Protein AF-A0A0D8B792-F1 (afdb_monomer_lite)

Structure (mmCIF, N/CA/C/O backbone):
data_AF-A0A0D8B792-F1
#
_entry.id   AF-A0A0D8B792-F1
#
loop_
_atom_site.group_PDB
_atom_site.id
_atom_site.type_symbol
_atom_site.label_atom_id
_atom_site.label_alt_id
_atom_site.label_comp_id
_atom_site.label_asym_id
_atom_site.label_entity_id
_atom_site.label_seq_id
_atom_site.pdbx_PDB_ins_code
_atom_site.Cartn_x
_atom_site.Cartn_y
_atom_site.Cartn_z
_atom_site.occupancy
_atom_site.B_iso_or_equiv
_atom_site.auth_seq_id
_atom_site.auth_comp_id
_atom_site.auth_asym_id
_atom_site.auth_atom_id
_atom_site.pdbx_PDB_model_num
ATOM 1 N N . MET A 1 1 ? 26.464 -0.854 -9.038 1.00 38.09 1 MET A N 1
ATOM 2 C CA . MET A 1 1 ? 25.909 -1.481 -10.258 1.00 38.09 1 MET A CA 1
ATOM 3 C C . MET A 1 1 ? 25.182 -2.795 -9.994 1.00 38.09 1 MET A C 1
ATOM 5 O O . MET A 1 1 ? 23.975 -2.807 -10.163 1.00 38.09 1 MET A O 1
ATOM 9 N N . LEU A 1 2 ? 25.812 -3.885 -9.523 1.00 29.67 2 LEU A N 1
ATOM 10 C CA . LEU A 1 2 ? 25.047 -5.090 -9.109 1.00 29.67 2 LEU A CA 1
ATOM 11 C C . LEU A 1 2 ? 24.219 -4.879 -7.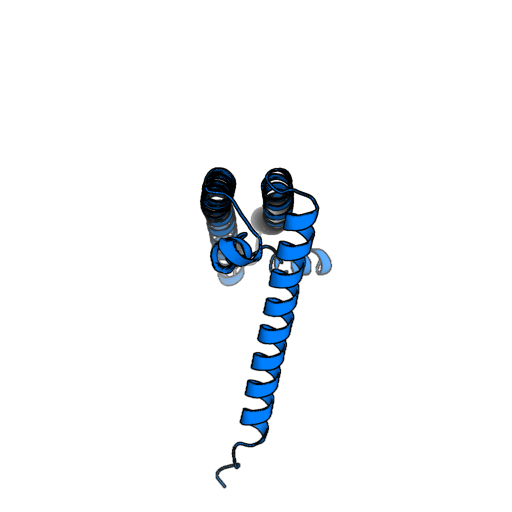822 1.00 29.67 2 LEU A C 1
ATOM 13 O O . LEU A 1 2 ? 23.210 -5.547 -7.616 1.00 29.67 2 LEU A O 1
ATOM 17 N N . SER A 1 3 ? 24.630 -3.935 -6.971 1.00 31.38 3 SER A N 1
ATOM 18 C CA . SER A 1 3 ? 23.899 -3.496 -5.773 1.00 31.38 3 SER A CA 1
ATOM 19 C C . SER A 1 3 ? 22.527 -2.901 -6.097 1.00 31.38 3 SER A C 1
ATOM 21 O O . SER A 1 3 ? 21.556 -3.181 -5.401 1.00 31.38 3 SER A O 1
ATOM 23 N N . ASP A 1 4 ? 22.444 -2.137 -7.185 1.00 38.00 4 ASP A N 1
ATOM 24 C CA . ASP A 1 4 ? 21.266 -1.340 -7.546 1.00 38.00 4 ASP A CA 1
ATOM 25 C C . ASP A 1 4 ? 20.205 -2.229 -8.217 1.00 38.00 4 ASP A C 1
ATOM 27 O O . ASP A 1 4 ? 19.012 -2.123 -7.941 1.00 38.00 4 ASP A O 1
ATOM 31 N N . LEU A 1 5 ? 20.655 -3.239 -8.973 1.00 34.53 5 LEU A N 1
ATOM 32 C CA . LEU A 1 5 ? 19.812 -4.330 -9.475 1.00 34.53 5 LEU A CA 1
ATOM 33 C C . LEU A 1 5 ? 19.223 -5.202 -8.355 1.00 34.53 5 LEU A C 1
ATOM 35 O O . LEU A 1 5 ? 18.128 -5.741 -8.503 1.00 34.53 5 LEU A O 1
ATOM 39 N N . ARG A 1 6 ? 19.917 -5.334 -7.217 1.00 35.19 6 ARG A N 1
ATOM 40 C CA . ARG A 1 6 ? 19.413 -6.088 -6.059 1.00 35.19 6 ARG A CA 1
ATOM 41 C C . ARG A 1 6 ? 18.249 -5.364 -5.376 1.00 35.19 6 ARG A C 1
ATOM 43 O O . ARG A 1 6 ? 17.312 -6.024 -4.936 1.00 35.19 6 ARG A O 1
ATOM 50 N N . ALA A 1 7 ? 18.272 -4.029 -5.353 1.00 41.06 7 ALA A N 1
ATOM 51 C CA . ALA A 1 7 ? 17.151 -3.211 -4.888 1.00 41.06 7 ALA A CA 1
ATOM 52 C C . ALA A 1 7 ? 15.929 -3.325 -5.819 1.00 41.06 7 ALA A C 1
ATOM 54 O O . ALA A 1 7 ? 14.802 -3.392 -5.338 1.00 41.06 7 ALA A O 1
ATOM 55 N N . ALA A 1 8 ? 16.137 -3.469 -7.134 1.00 41.12 8 ALA A N 1
ATOM 56 C CA . ALA A 1 8 ? 15.056 -3.686 -8.105 1.00 41.12 8 ALA A CA 1
ATOM 57 C C . ALA A 1 8 ? 14.306 -5.031 -7.934 1.00 41.12 8 ALA A C 1
ATOM 59 O O . ALA A 1 8 ? 13.215 -5.204 -8.484 1.00 41.12 8 ALA A O 1
ATOM 60 N N . GLY A 1 9 ? 14.878 -5.978 -7.178 1.00 39.78 9 GLY A N 1
ATOM 61 C CA . GLY A 1 9 ? 14.257 -7.255 -6.809 1.00 39.78 9 GLY A CA 1
ATOM 62 C C . GLY A 1 9 ? 13.700 -7.313 -5.382 1.00 39.78 9 GLY A C 1
ATOM 63 O O . GLY A 1 9 ? 13.157 -8.350 -5.002 1.00 39.78 9 GLY A O 1
ATOM 64 N N . ALA A 1 10 ? 13.837 -6.252 -4.580 1.00 51.50 10 ALA A N 1
ATOM 65 C CA . ALA A 1 10 ? 13.305 -6.231 -3.222 1.00 51.50 10 ALA A CA 1
ATOM 66 C C . ALA A 1 10 ? 11.769 -6.203 -3.261 1.00 51.50 10 ALA A C 1
ATOM 68 O O . ALA A 1 10 ? 11.169 -5.381 -3.949 1.00 51.50 10 ALA A O 1
ATOM 69 N N . ALA A 1 11 ? 11.116 -7.116 -2.543 1.00 60.25 11 ALA A N 1
ATOM 70 C CA . ALA A 1 11 ? 9.666 -7.088 -2.409 1.00 60.25 11 ALA A CA 1
ATOM 71 C C . ALA A 1 11 ? 9.258 -5.895 -1.529 1.00 60.25 11 ALA A C 1
ATOM 73 O O . ALA A 1 11 ? 9.789 -5.738 -0.431 1.00 60.25 11 ALA A O 1
ATOM 74 N N . SER A 1 12 ? 8.312 -5.075 -2.004 1.00 63.00 12 SER A N 1
ATOM 75 C CA . SER A 1 12 ? 7.691 -4.018 -1.192 1.00 63.00 12 SER A CA 1
ATOM 76 C C . SER A 1 12 ? 7.171 -4.606 0.116 1.00 63.00 12 SER A C 1
ATOM 78 O O . SER A 1 12 ? 6.481 -5.628 0.085 1.00 63.00 12 SER A O 1
ATOM 80 N N . VAL A 1 13 ? 7.410 -3.927 1.238 1.00 72.88 13 VAL A N 1
ATOM 81 C CA . VAL A 1 13 ? 6.764 -4.300 2.508 1.00 72.88 13 VAL A CA 1
ATOM 82 C C . VAL A 1 13 ? 5.303 -3.842 2.580 1.00 72.88 13 VAL A C 1
ATOM 84 O O . VAL A 1 13 ? 4.571 -4.254 3.479 1.00 72.88 13 VAL A O 1
ATOM 87 N N . ALA A 1 14 ? 4.852 -3.009 1.633 1.00 74.00 14 ALA A N 1
ATOM 88 C CA . ALA A 1 14 ? 3.472 -2.553 1.575 1.00 74.00 14 ALA A CA 1
ATOM 89 C C . ALA A 1 14 ? 2.528 -3.695 1.155 1.00 74.00 14 ALA A C 1
ATOM 91 O O . ALA A 1 14 ? 2.752 -4.318 0.105 1.00 74.00 14 ALA A O 1
ATOM 92 N N . PRO A 1 15 ? 1.435 -3.938 1.905 1.00 79.88 15 PRO A N 1
ATOM 93 C CA . PRO A 1 15 ? 0.489 -4.993 1.579 1.00 79.88 15 PRO A CA 1
ATOM 94 C C . PRO A 1 15 ? -0.160 -4.734 0.215 1.00 79.88 15 PRO A C 1
ATOM 96 O O . PRO A 1 15 ? -0.338 -3.590 -0.206 1.00 79.88 15 PRO A O 1
ATOM 99 N N . ALA A 1 16 ? -0.531 -5.807 -0.483 1.00 76.62 16 ALA A N 1
ATOM 100 C CA . ALA A 1 16 ? -1.173 -5.704 -1.793 1.00 76.62 16 ALA A CA 1
ATOM 101 C C . ALA A 1 16 ? -2.597 -5.122 -1.712 1.00 76.62 16 ALA A C 1
ATOM 103 O O . ALA A 1 16 ? -3.046 -4.460 -2.643 1.00 76.62 16 ALA A O 1
ATOM 104 N N . ALA A 1 17 ? -3.299 -5.367 -0.604 1.00 79.88 17 ALA A N 1
ATOM 105 C CA . ALA A 1 17 ? -4.650 -4.888 -0.343 1.00 79.88 17 ALA A CA 1
ATOM 106 C C . ALA A 1 17 ? -4.949 -4.937 1.161 1.00 79.88 17 ALA A C 1
ATOM 108 O O . ALA A 1 17 ? -4.164 -5.469 1.948 1.00 79.88 17 ALA A O 1
ATOM 109 N N . GLY A 1 18 ? -6.120 -4.428 1.549 1.00 83.25 18 GLY A N 1
ATOM 110 C CA . GLY A 1 18 ? -6.681 -4.722 2.865 1.00 83.25 18 GLY A CA 1
ATOM 111 C C . GLY A 1 18 ? -6.014 -3.990 4.026 1.00 83.25 18 GLY A C 1
ATOM 112 O O . GLY A 1 18 ? -5.961 -4.524 5.132 1.00 83.25 18 GLY A O 1
ATOM 113 N N . LEU A 1 19 ? -5.508 -2.777 3.779 1.00 88.44 19 LEU A N 1
ATOM 114 C CA . LEU A 1 19 ? -4.695 -2.021 4.731 1.00 88.44 19 LEU A CA 1
ATOM 115 C C . LEU A 1 19 ? -5.327 -1.924 6.127 1.00 88.44 19 LEU A C 1
ATOM 117 O O . LEU A 1 19 ? -4.602 -2.079 7.103 1.00 88.44 19 LEU A O 1
ATOM 121 N N . PHE A 1 20 ? -6.649 -1.736 6.215 1.00 92.81 20 PHE A N 1
ATOM 122 C CA . PHE A 1 20 ? -7.413 -1.597 7.467 1.00 92.81 20 PHE A CA 1
ATOM 123 C C . PHE A 1 20 ? -8.339 -2.782 7.779 1.00 92.81 20 PHE A C 1
ATOM 125 O O . PHE A 1 20 ? -9.221 -2.675 8.630 1.00 92.81 20 PHE A O 1
ATOM 132 N N . LEU A 1 21 ? -8.175 -3.923 7.098 1.00 89.62 21 LEU A N 1
ATOM 133 C CA . LEU A 1 21 ? -8.991 -5.112 7.373 1.00 89.62 21 LEU A CA 1
ATOM 134 C C . LEU A 1 21 ? -8.953 -5.551 8.848 1.00 89.62 21 LEU A C 1
ATOM 136 O O . LEU A 1 21 ? -10.024 -5.878 9.365 1.00 89.62 21 LEU A O 1
ATOM 140 N N . PRO A 1 22 ? -7.799 -5.530 9.551 1.00 90.06 22 PRO A N 1
ATOM 141 C CA . PRO A 1 22 ? -7.755 -5.850 10.976 1.00 90.06 22 PRO A CA 1
ATOM 142 C C . PRO A 1 22 ? -8.681 -4.961 11.814 1.00 90.06 22 PRO A C 1
ATOM 144 O O . PRO A 1 22 ? -9.493 -5.466 12.590 1.00 90.06 22 PRO A O 1
ATOM 147 N N . GLU A 1 23 ? -8.612 -3.642 11.629 1.00 93.25 23 GLU A N 1
ATOM 148 C CA . GLU A 1 23 ? -9.432 -2.688 12.374 1.00 93.25 23 GLU A CA 1
ATOM 149 C C . GLU A 1 23 ? -10.920 -2.822 12.047 1.00 93.25 23 GLU A C 1
ATOM 151 O O . GLU A 1 23 ? -11.758 -2.797 12.947 1.00 93.25 23 GLU A O 1
ATOM 156 N N . LEU A 1 24 ? -11.262 -3.023 10.773 1.00 93.38 24 LEU A N 1
ATOM 157 C CA . LEU A 1 24 ? -12.650 -3.195 10.337 1.00 93.38 24 LEU A CA 1
ATOM 158 C C . LEU A 1 24 ? -13.265 -4.500 10.868 1.00 93.38 24 LEU A C 1
ATOM 160 O O . LEU A 1 24 ? -14.448 -4.537 11.241 1.00 93.38 24 LEU A O 1
ATOM 164 N N . HIS A 1 25 ? -12.466 -5.569 10.943 1.00 93.75 25 HIS A N 1
ATOM 165 C CA . HIS A 1 25 ? -12.885 -6.841 11.526 1.00 93.75 25 HIS A CA 1
ATOM 166 C C . HIS A 1 25 ? -13.168 -6.696 13.030 1.00 93.75 25 HIS A C 1
ATOM 168 O O . HIS A 1 25 ? -14.223 -7.125 13.498 1.00 93.75 25 HIS A O 1
ATOM 174 N N . HIS A 1 26 ? -12.295 -5.990 13.754 1.00 94.56 26 HIS A N 1
ATOM 175 C CA . HIS A 1 26 ? -12.390 -5.750 15.200 1.00 94.56 26 HIS A CA 1
ATOM 176 C C . HIS A 1 26 ? -13.068 -4.422 15.574 1.00 94.56 26 HIS A C 1
ATOM 178 O O . HIS A 1 26 ? -12.876 -3.900 16.672 1.00 94.56 26 HIS A O 1
ATOM 184 N N . ARG A 1 27 ? -13.905 -3.867 14.686 1.00 95.50 27 ARG A N 1
ATOM 185 C CA . ARG A 1 27 ? -14.510 -2.533 14.864 1.00 95.50 27 ARG A CA 1
ATOM 186 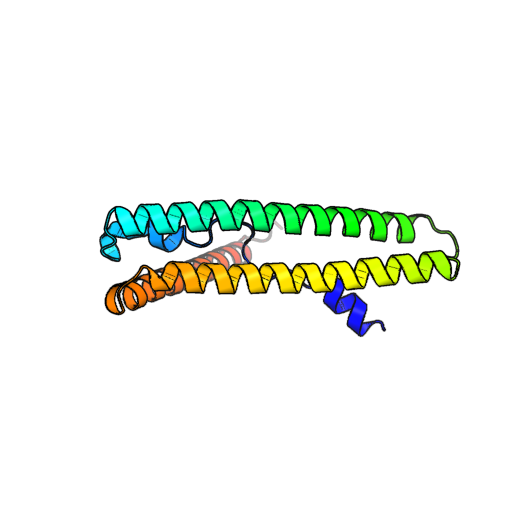C C . ARG A 1 27 ? -15.233 -2.345 16.200 1.00 95.50 27 ARG A C 1
ATOM 188 O O . ARG A 1 27 ? -15.191 -1.261 16.768 1.00 95.50 27 ARG A O 1
ATOM 195 N N . ARG A 1 28 ? -15.868 -3.400 16.726 1.00 94.62 28 ARG A N 1
ATOM 196 C CA . ARG A 1 28 ? -16.567 -3.365 18.024 1.00 94.62 28 ARG A CA 1
ATOM 197 C C . ARG A 1 28 ? -15.596 -3.333 19.201 1.00 94.62 28 ARG A C 1
ATOM 199 O O . ARG A 1 28 ? -15.810 -2.558 20.123 1.00 94.62 28 ARG A O 1
ATOM 206 N N . ASP A 1 29 ? -14.528 -4.121 19.136 1.00 93.94 29 ASP A N 1
ATOM 207 C CA . ASP A 1 29 ? -13.515 -4.214 20.196 1.00 93.94 29 ASP A CA 1
ATOM 208 C C . ASP A 1 29 ? -12.713 -2.909 20.303 1.00 93.94 29 ASP A C 1
ATOM 210 O O . ASP A 1 29 ? -12.373 -2.438 21.390 1.00 93.94 29 ASP A O 1
ATOM 214 N N . ILE A 1 30 ? -12.453 -2.283 19.154 1.00 95.06 30 ILE A N 1
ATOM 215 C CA . ILE A 1 30 ? -11.791 -0.979 19.068 1.00 95.06 30 ILE A CA 1
ATOM 216 C C . ILE A 1 30 ? -12.750 0.144 19.495 1.00 95.06 30 ILE A C 1
ATOM 218 O O . ILE A 1 30 ? -12.307 1.143 20.059 1.00 95.06 30 ILE A O 1
ATOM 222 N N . GLY A 1 31 ? -14.059 -0.046 19.314 1.00 96.88 31 GLY A N 1
ATOM 223 C CA . GLY A 1 31 ? -15.086 0.948 19.620 1.00 96.88 31 GLY A CA 1
ATOM 224 C C . GLY A 1 31 ? -15.229 1.991 18.517 1.00 96.88 31 GLY A C 1
ATOM 225 O O . GLY A 1 31 ? -15.356 3.172 18.822 1.00 96.88 31 GLY A O 1
ATOM 226 N N . LEU A 1 32 ? -15.142 1.565 17.255 1.00 97.00 32 LEU A N 1
ATOM 227 C CA . LEU A 1 32 ? -15.332 2.425 16.090 1.00 97.00 32 LEU A CA 1
ATOM 228 C C . LEU A 1 32 ? -16.813 2.747 15.895 1.00 97.00 32 LEU A C 1
ATOM 230 O O . LEU A 1 32 ? -17.655 1.842 15.920 1.00 97.00 32 LEU A O 1
ATOM 234 N N . ASP A 1 33 ? -17.118 4.019 15.657 1.00 97.56 33 ASP A N 1
ATOM 235 C CA . ASP A 1 33 ? -18.444 4.434 15.207 1.00 97.56 33 ASP A CA 1
ATOM 236 C C . ASP A 1 33 ? -18.636 4.197 13.695 1.00 97.56 33 ASP A C 1
ATOM 238 O O . ASP A 1 33 ? -17.738 3.736 12.984 1.00 97.56 33 ASP A O 1
ATOM 242 N N . LEU A 1 34 ? -19.850 4.454 13.201 1.00 97.19 34 LEU A N 1
ATOM 243 C CA . LEU A 1 34 ? -20.198 4.196 11.804 1.00 97.19 34 LEU A CA 1
ATOM 244 C C . LEU A 1 34 ? -19.419 5.090 10.827 1.00 97.19 34 LEU A C 1
ATOM 246 O O . LEU A 1 34 ? -19.020 4.611 9.766 1.00 97.19 34 LEU A O 1
ATOM 250 N N . ASP A 1 35 ? -19.171 6.347 11.187 1.00 97.50 35 ASP A N 1
ATOM 251 C CA . ASP A 1 35 ? -18.466 7.299 10.329 1.00 97.50 35 ASP A CA 1
ATOM 252 C C . ASP A 1 3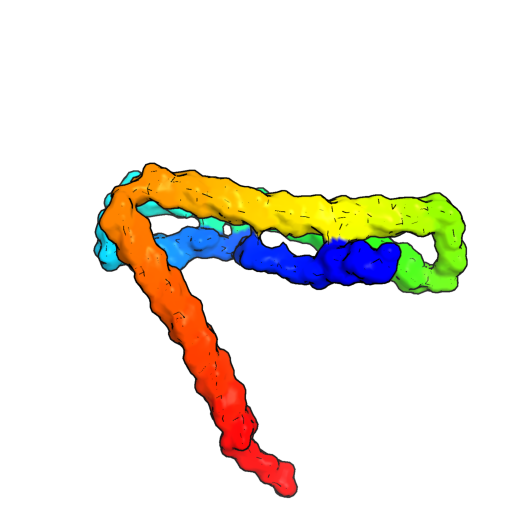5 ? -16.987 6.914 10.210 1.00 97.50 35 ASP A C 1
ATOM 254 O O . ASP A 1 35 ? -16.423 6.906 9.114 1.00 97.50 35 ASP A O 1
ATOM 258 N N . GLN A 1 36 ? -16.377 6.483 11.315 1.00 97.81 36 GLN A N 1
ATOM 259 C CA . GLN A 1 36 ? -15.019 5.946 11.351 1.00 97.81 36 GLN A CA 1
ATOM 260 C C . GLN A 1 36 ? -14.894 4.652 10.540 1.00 97.81 36 GLN A C 1
ATOM 262 O O . GLN A 1 36 ? -13.932 4.485 9.790 1.00 97.81 36 GLN A O 1
ATOM 267 N N . VAL A 1 37 ? -15.864 3.737 10.654 1.00 97.44 37 VAL A N 1
ATOM 268 C CA . VAL A 1 37 ? -15.885 2.492 9.866 1.00 97.44 37 VAL A CA 1
ATOM 269 C C . VAL A 1 37 ? -15.969 2.792 8.372 1.00 97.44 37 VAL A C 1
ATOM 271 O O . VAL A 1 37 ? -15.192 2.226 7.602 1.00 97.44 37 VAL A O 1
ATOM 274 N N . ASN A 1 38 ? -16.869 3.689 7.964 1.00 97.25 38 ASN A N 1
ATOM 275 C CA . ASN A 1 38 ? -17.016 4.078 6.563 1.00 97.25 38 ASN A CA 1
ATOM 276 C C . ASN A 1 38 ? -15.745 4.763 6.044 1.00 97.25 38 ASN A C 1
ATOM 278 O O . ASN A 1 38 ? -15.212 4.356 5.015 1.00 97.25 38 ASN A O 1
ATOM 282 N N . GLY A 1 39 ? -15.182 5.709 6.802 1.00 97.31 39 GLY A N 1
ATOM 283 C CA . GLY A 1 39 ? -13.948 6.397 6.417 1.00 97.31 39 GLY A CA 1
ATOM 284 C C . GLY A 1 39 ? -12.752 5.450 6.255 1.00 97.31 39 GLY A C 1
ATOM 285 O O . GLY A 1 39 ? -11.998 5.558 5.288 1.00 97.31 39 GLY A O 1
ATOM 286 N N . LEU A 1 40 ? -12.589 4.470 7.151 1.00 96.44 40 LEU A N 1
ATOM 287 C CA . LEU A 1 40 ? -11.541 3.451 7.016 1.00 96.44 40 LEU A CA 1
ATOM 288 C C . LEU A 1 40 ? -11.786 2.506 5.830 1.00 96.44 40 LEU A C 1
ATOM 290 O O . LEU A 1 40 ? -10.826 2.096 5.172 1.00 96.44 40 LEU A O 1
ATOM 294 N N . ALA A 1 41 ? -13.042 2.157 5.541 1.00 95.19 41 ALA A N 1
ATOM 295 C CA . ALA A 1 41 ? -13.393 1.334 4.387 1.00 95.19 41 ALA A CA 1
ATOM 296 C C . ALA A 1 41 ? -13.084 2.054 3.064 1.00 95.19 41 ALA A C 1
ATOM 298 O O . ALA A 1 41 ? -12.466 1.456 2.179 1.00 95.19 41 ALA A O 1
ATOM 299 N N . ASP A 1 42 ? -13.414 3.343 2.966 1.00 96.38 42 ASP A N 1
ATOM 300 C CA . ASP A 1 42 ? -13.118 4.180 1.800 1.00 96.38 42 ASP A CA 1
ATOM 301 C C . ASP A 1 42 ? -11.608 4.319 1.577 1.00 96.38 42 ASP A C 1
ATOM 303 O O . ASP A 1 42 ? -11.112 4.128 0.462 1.00 96.38 42 ASP A O 1
ATOM 307 N N . LEU A 1 43 ? -10.842 4.557 2.649 1.00 95.50 43 LEU A N 1
ATOM 308 C CA . LEU A 1 43 ? -9.378 4.577 2.585 1.00 95.50 43 LEU A CA 1
ATOM 309 C C . LEU A 1 43 ? -8.808 3.221 2.154 1.00 95.50 43 LEU A C 1
ATOM 311 O O . LEU A 1 43 ? -7.881 3.169 1.347 1.00 95.50 43 LEU A O 1
ATOM 315 N N . CYS A 1 44 ? -9.365 2.111 2.646 1.00 93.81 44 CYS A N 1
ATOM 316 C CA . CYS A 1 44 ? -8.944 0.770 2.249 1.00 93.81 44 CYS A CA 1
ATOM 317 C C . CYS A 1 44 ? -9.225 0.500 0.761 1.00 93.81 44 CYS A C 1
ATOM 319 O O . CYS A 1 44 ? -8.398 -0.111 0.074 1.00 93.81 44 CYS A O 1
ATOM 321 N N . HIS A 1 45 ? -10.368 0.965 0.254 1.00 94.19 45 HIS A N 1
ATOM 322 C CA . HIS A 1 45 ? -10.721 0.864 -1.158 1.00 94.19 45 HIS A CA 1
ATOM 323 C C . HIS A 1 45 ? -9.769 1.690 -2.031 1.00 94.19 45 HIS A C 1
ATOM 325 O O . HIS A 1 45 ? -9.159 1.150 -2.956 1.00 94.19 45 HIS A O 1
ATOM 331 N N . SER A 1 46 ? -9.566 2.962 -1.677 1.00 95.31 46 SER A N 1
ATOM 332 C CA . SER A 1 46 ? -8.666 3.882 -2.381 1.00 95.31 46 SER A CA 1
ATOM 333 C C . SER A 1 46 ? -7.221 3.376 -2.396 1.00 95.31 46 SER A C 1
ATOM 335 O O . SER A 1 46 ? -6.585 3.333 -3.452 1.00 95.31 46 SER A O 1
ATOM 337 N N . PHE A 1 47 ? -6.719 2.892 -1.254 1.00 94.25 47 PHE A N 1
ATOM 338 C CA . PHE A 1 47 ? -5.406 2.253 -1.169 1.00 94.25 47 PHE A CA 1
ATOM 339 C C . PHE A 1 47 ? -5.300 1.061 -2.121 1.00 94.25 47 PHE A C 1
ATOM 341 O O . PHE A 1 47 ? -4.325 0.952 -2.858 1.00 94.25 47 PHE A O 1
ATOM 348 N N . THR A 1 48 ? -6.301 0.178 -2.130 1.00 92.88 48 THR A N 1
ATOM 349 C CA . THR A 1 48 ? -6.281 -1.034 -2.961 1.00 92.88 48 THR A CA 1
ATOM 350 C C . THR A 1 48 ? -6.247 -0.690 -4.452 1.00 92.88 48 THR A C 1
ATOM 352 O O . THR A 1 48 ? -5.477 -1.299 -5.193 1.00 92.88 48 THR A O 1
ATOM 355 N N . GLN A 1 49 ? -7.013 0.314 -4.893 1.00 94.75 49 GLN A N 1
ATOM 356 C CA . GLN A 1 49 ? -6.988 0.781 -6.284 1.00 94.75 49 GLN A CA 1
ATOM 357 C C . GLN A 1 49 ? -5.614 1.339 -6.674 1.00 94.75 49 GLN A C 1
ATOM 359 O O . GLN A 1 49 ? -4.994 0.850 -7.619 1.00 94.75 49 GLN A O 1
ATOM 364 N N . GLN A 1 50 ? -5.087 2.291 -5.902 1.00 94.81 50 GLN A N 1
ATOM 365 C CA . GLN A 1 50 ? -3.788 2.911 -6.189 1.00 94.81 50 GLN A CA 1
ATOM 366 C C . GLN A 1 50 ? -2.642 1.889 -6.118 1.00 94.81 50 GLN A C 1
ATOM 368 O O . GLN A 1 50 ? -1.734 1.879 -6.952 1.00 94.81 50 GLN A O 1
ATOM 373 N N . ARG A 1 51 ? -2.700 0.951 -5.164 1.00 92.69 51 ARG A N 1
ATOM 374 C CA . ARG A 1 51 ? -1.716 -0.130 -5.037 1.00 92.69 51 ARG A CA 1
ATOM 375 C C . ARG A 1 51 ? -1.765 -1.086 -6.228 1.00 92.69 51 ARG A C 1
ATOM 377 O O . ARG A 1 51 ? -0.704 -1.557 -6.658 1.00 92.69 51 ARG A O 1
ATOM 384 N N . ALA A 1 52 ? -2.951 -1.368 -6.767 1.00 90.50 52 ALA A N 1
ATOM 385 C CA . ALA A 1 52 ? -3.118 -2.195 -7.958 1.00 90.50 52 ALA A CA 1
ATOM 386 C C . ALA A 1 52 ? -2.504 -1.534 -9.202 1.00 90.50 52 ALA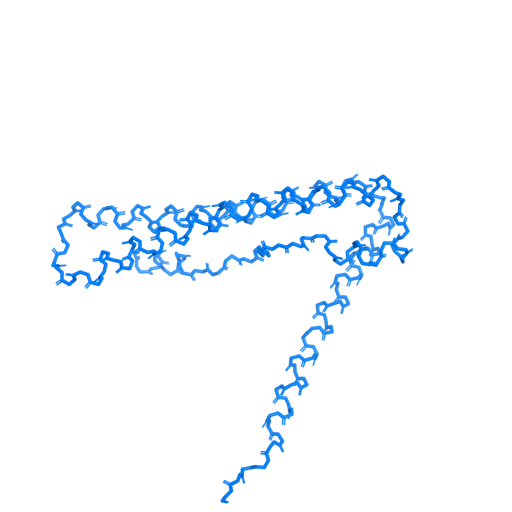 A C 1
ATOM 388 O O . ALA A 1 52 ? -1.800 -2.208 -9.952 1.00 90.50 52 ALA A O 1
ATOM 389 N N . GLU A 1 53 ? -2.672 -0.221 -9.382 1.00 93.50 53 GLU A N 1
ATOM 390 C CA . GLU A 1 53 ? -2.050 0.531 -10.483 1.00 93.50 53 GLU A CA 1
ATOM 391 C C . GLU A 1 53 ? -0.517 0.491 -10.421 1.00 93.50 53 GLU A C 1
ATOM 393 O O . GLU A 1 53 ? 0.148 0.193 -11.421 1.00 93.50 53 GLU A O 1
ATOM 398 N N . ILE A 1 54 ? 0.055 0.713 -9.231 1.00 90.81 54 ILE A N 1
ATOM 399 C CA . ILE A 1 54 ? 1.502 0.593 -9.004 1.00 90.81 54 ILE A CA 1
ATOM 400 C C . ILE A 1 54 ? 1.968 -0.836 -9.321 1.00 90.81 54 ILE A C 1
ATOM 402 O O . ILE A 1 54 ? 2.971 -1.033 -10.007 1.00 90.81 54 ILE A O 1
ATOM 406 N N . SER A 1 55 ? 1.214 -1.847 -8.881 1.00 88.12 55 SER A N 1
ATOM 407 C CA . SER A 1 55 ? 1.541 -3.259 -9.123 1.00 88.12 55 SER A CA 1
ATOM 408 C C . SER A 1 55 ? 1.491 -3.620 -10.606 1.00 88.12 55 SER A C 1
ATOM 410 O O . SER A 1 55 ? 2.404 -4.274 -11.100 1.00 88.12 55 SER A O 1
ATOM 412 N N . ALA A 1 56 ? 0.485 -3.144 -11.342 1.00 89.75 56 ALA A N 1
ATOM 413 C CA . ALA A 1 56 ? 0.375 -3.354 -12.781 1.00 89.75 56 ALA A CA 1
ATOM 414 C C . ALA A 1 56 ? 1.568 -2.744 -13.534 1.00 89.75 56 ALA A C 1
ATOM 416 O O . ALA A 1 56 ? 2.151 -3.390 -14.409 1.00 89.75 56 ALA A O 1
ATOM 417 N N . ARG A 1 57 ? 1.991 -1.531 -13.152 1.00 91.38 57 ARG A N 1
ATOM 418 C CA . ARG A 1 57 ? 3.184 -0.881 -13.716 1.00 91.38 57 ARG A CA 1
ATOM 419 C C . ARG A 1 57 ? 4.463 -1.661 -13.420 1.00 91.38 57 ARG A C 1
ATOM 421 O O . ARG A 1 57 ? 5.258 -1.866 -14.336 1.00 91.38 57 ARG A O 1
ATOM 428 N N . MET A 1 58 ? 4.643 -2.134 -12.186 1.00 87.38 58 MET A N 1
ATOM 429 C CA . MET A 1 58 ? 5.797 -2.962 -11.819 1.00 87.38 58 MET A CA 1
ATOM 430 C C . MET A 1 58 ? 5.830 -4.278 -12.601 1.00 87.38 58 MET A C 1
ATOM 432 O O . MET A 1 58 ? 6.888 -4.654 -13.100 1.00 87.38 58 MET A O 1
ATOM 436 N N . THR A 1 59 ? 4.687 -4.954 -12.750 1.00 86.50 59 THR A N 1
ATOM 437 C CA . THR A 1 59 ? 4.578 -6.201 -13.523 1.00 86.50 59 THR A CA 1
ATOM 438 C C . THR A 1 59 ? 4.901 -5.981 -14.998 1.00 86.50 59 THR A C 1
ATOM 440 O O . THR A 1 59 ? 5.640 -6.773 -15.579 1.00 86.50 59 THR A O 1
ATOM 443 N N . ARG A 1 60 ? 4.420 -4.885 -15.601 1.00 88.50 60 ARG A N 1
ATOM 444 C CA . ARG A 1 60 ? 4.762 -4.527 -16.986 1.00 88.50 60 ARG A CA 1
ATOM 445 C C . ARG A 1 60 ? 6.272 -4.344 -17.160 1.00 88.50 60 ARG A C 1
ATOM 447 O O . ARG A 1 60 ? 6.863 -4.995 -18.015 1.00 88.50 60 ARG A O 1
ATOM 454 N N . LEU A 1 61 ? 6.898 -3.533 -16.304 1.00 85.81 61 LEU A N 1
ATOM 455 C CA . LEU A 1 61 ? 8.347 -3.296 -16.343 1.00 85.81 61 LEU A CA 1
ATOM 456 C C . LEU A 1 61 ? 9.146 -4.583 -16.082 1.00 85.81 61 LEU A C 1
ATOM 458 O O . LEU A 1 61 ? 10.226 -4.766 -16.632 1.00 85.81 61 LEU A O 1
ATOM 462 N N . ALA A 1 62 ? 8.625 -5.499 -15.261 1.00 83.38 62 ALA A N 1
ATOM 463 C CA . ALA A 1 62 ? 9.227 -6.815 -15.066 1.00 83.38 62 ALA A CA 1
ATOM 464 C C . ALA A 1 62 ? 9.219 -7.662 -16.337 1.00 83.38 62 ALA A C 1
ATOM 466 O O . ALA A 1 62 ? 10.231 -8.286 -16.648 1.00 83.38 62 ALA A O 1
ATOM 467 N N . GLY A 1 63 ? 8.105 -7.654 -17.070 1.00 80.25 63 GLY A N 1
ATOM 468 C CA . GLY A 1 63 ? 7.999 -8.311 -18.368 1.00 80.25 63 GLY A CA 1
ATOM 469 C C . GLY A 1 63 ? 8.960 -7.716 -19.397 1.00 80.25 63 GLY A C 1
ATOM 470 O O . GLY A 1 63 ? 9.645 -8.467 -20.081 1.00 80.25 63 GLY A O 1
ATOM 471 N N . GLU A 1 64 ? 9.066 -6.387 -19.457 1.00 83.38 64 GLU A N 1
ATOM 472 C CA . GLU A 1 64 ? 9.975 -5.673 -20.370 1.00 83.38 64 GLU A CA 1
ATOM 473 C C . GLU A 1 64 ? 11.451 -5.985 -20.066 1.00 83.38 64 GLU A C 1
ATOM 475 O O . GLU A 1 64 ? 12.210 -6.328 -20.973 1.00 83.38 64 GLU A O 1
ATOM 480 N N . LEU A 1 65 ? 11.839 -5.982 -18.785 1.00 82.69 65 LEU A N 1
ATOM 481 C CA . LEU A 1 65 ? 13.178 -6.395 -18.348 1.00 82.69 65 LEU A CA 1
ATOM 482 C C . LEU A 1 65 ? 13.476 -7.854 -18.706 1.00 82.69 65 LEU A C 1
ATOM 484 O O . LEU A 1 65 ? 14.546 -8.162 -19.229 1.00 82.69 65 LEU A O 1
ATOM 488 N N . LEU A 1 66 ? 12.534 -8.760 -18.432 1.00 80.62 66 LEU A N 1
ATOM 489 C CA . LEU A 1 66 ? 12.704 -10.181 -18.717 1.00 80.62 66 LEU A CA 1
ATOM 490 C C . LEU A 1 66 ? 12.809 -10.438 -20.226 1.00 80.62 66 LEU A C 1
ATOM 492 O O . LEU A 1 66 ? 13.664 -11.210 -20.647 1.00 80.62 66 LEU A O 1
ATOM 496 N N . ALA A 1 67 ? 11.988 -9.774 -21.042 1.00 78.12 67 ALA A N 1
ATOM 497 C CA . ALA A 1 67 ? 12.039 -9.884 -22.497 1.00 78.12 67 ALA A CA 1
ATOM 498 C C . ALA A 1 67 ? 13.376 -9.379 -23.061 1.00 78.12 67 ALA A C 1
ATOM 500 O O . ALA A 1 67 ? 13.976 -10.051 -23.899 1.00 78.12 67 ALA A O 1
ATOM 501 N N . GLY A 1 68 ? 13.878 -8.243 -22.566 1.00 74.56 68 GLY A N 1
ATOM 502 C CA . GLY A 1 68 ? 15.188 -7.719 -22.960 1.00 74.56 68 GLY A CA 1
ATOM 503 C C . GLY A 1 68 ? 16.340 -8.661 -22.602 1.00 74.56 68 GLY A C 1
ATOM 504 O O . GLY A 1 68 ? 17.219 -8.890 -23.427 1.00 74.56 68 GLY A O 1
ATOM 505 N N . LEU A 1 69 ? 16.295 -9.282 -21.417 1.00 72.50 69 LEU A N 1
ATOM 506 C CA . LEU A 1 69 ? 17.307 -10.249 -20.972 1.00 72.50 69 LEU A CA 1
ATOM 507 C C . LEU A 1 69 ? 17.235 -11.591 -21.725 1.00 72.50 69 LEU A C 1
ATOM 509 O O . LEU A 1 69 ? 18.270 -12.163 -22.064 1.00 72.50 69 LEU A O 1
ATOM 513 N N . LEU A 1 70 ? 16.031 -12.111 -21.989 1.00 70.81 70 LEU A N 1
ATOM 514 C CA . LEU A 1 70 ? 15.830 -13.415 -22.638 1.00 70.81 70 LEU A CA 1
ATOM 515 C C . LEU A 1 70 ? 16.044 -13.389 -24.154 1.00 70.81 70 LEU A C 1
ATOM 517 O O . LEU A 1 70 ? 16.280 -14.443 -24.744 1.00 70.81 70 LEU A O 1
ATOM 521 N N . ASN A 1 71 ? 16.005 -12.217 -24.793 1.00 64.62 71 ASN A N 1
ATOM 522 C CA . ASN A 1 71 ? 16.216 -12.103 -26.237 1.00 64.62 71 ASN A CA 1
ATOM 523 C C . ASN A 1 71 ? 17.637 -12.485 -26.693 1.00 64.62 71 ASN A C 1
ATOM 525 O O . ASN A 1 71 ? 17.872 -12.570 -27.898 1.00 64.62 71 ASN A O 1
ATOM 529 N N . GLY A 1 72 ? 18.576 -12.749 -25.772 1.00 56.34 72 GLY A N 1
ATOM 530 C CA . GLY A 1 72 ? 19.847 -13.437 -26.049 1.00 56.34 72 GLY A CA 1
ATOM 531 C C . GLY A 1 72 ? 20.800 -12.708 -27.003 1.00 56.34 72 GLY A C 1
ATOM 532 O O . GLY A 1 72 ? 21.823 -13.266 -27.399 1.00 56.34 72 GLY A O 1
ATOM 533 N N . ARG A 1 73 ? 20.473 -11.473 -27.391 1.00 61.97 73 ARG A N 1
ATOM 534 C CA . ARG A 1 73 ? 21.320 -10.596 -28.198 1.00 61.97 73 ARG A CA 1
ATOM 535 C C . ARG A 1 73 ? 22.242 -9.821 -27.268 1.00 61.97 73 ARG A C 1
ATOM 537 O O . ARG A 1 73 ? 21.857 -9.477 -26.155 1.00 61.97 73 ARG A O 1
ATOM 544 N N . VAL A 1 74 ? 23.459 -9.543 -27.733 1.00 65.25 74 VAL A N 1
ATOM 545 C CA . VAL A 1 74 ? 24.323 -8.553 -27.083 1.00 65.25 74 VAL A CA 1
ATOM 546 C C . VAL A 1 74 ? 23.563 -7.230 -27.128 1.00 65.25 74 VAL A C 1
ATOM 548 O O . VAL A 1 74 ? 23.341 -6.713 -28.221 1.00 65.25 74 VAL A O 1
ATOM 551 N N . CYS A 1 75 ? 23.097 -6.752 -25.971 1.00 68.75 75 CYS A N 1
ATOM 552 C CA . CYS A 1 75 ? 22.416 -5.466 -25.874 1.00 68.75 75 CYS A CA 1
ATOM 553 C C . CYS A 1 75 ? 23.354 -4.385 -26.402 1.00 68.75 75 CYS A C 1
ATOM 555 O O . CYS A 1 75 ? 24.517 -4.324 -25.985 1.00 68.75 75 CYS A O 1
ATOM 557 N N . ASP A 1 76 ? 22.856 -3.550 -27.307 1.00 80.19 76 ASP A N 1
ATOM 558 C CA . ASP A 1 76 ? 23.553 -2.313 -27.611 1.00 80.19 76 ASP A CA 1
ATOM 559 C C . ASP A 1 76 ? 23.447 -1.345 -26.417 1.00 80.19 76 ASP A C 1
ATOM 561 O O . ASP A 1 76 ? 22.779 -1.611 -25.408 1.00 80.19 76 ASP A O 1
ATOM 565 N N . ASP A 1 77 ? 24.175 -0.232 -26.486 1.00 81.44 77 ASP A N 1
ATOM 566 C CA . ASP A 1 77 ? 24.182 0.736 -25.390 1.00 81.44 77 ASP A CA 1
ATOM 567 C C . ASP A 1 77 ? 22.794 1.348 -25.136 1.00 81.44 77 ASP A C 1
ATOM 569 O O . ASP A 1 77 ? 22.477 1.641 -23.983 1.00 81.44 77 ASP A O 1
ATOM 573 N N . GLY A 1 78 ? 21.948 1.461 -26.169 1.00 81.56 78 GLY A N 1
ATOM 574 C CA . GLY A 1 78 ? 20.583 1.976 -26.049 1.00 81.56 78 GLY A CA 1
ATOM 575 C C . GLY A 1 78 ? 19.655 1.008 -25.314 1.00 81.56 78 GLY A C 1
ATOM 576 O O . GLY A 1 78 ? 18.941 1.411 -24.395 1.00 81.56 78 GLY A O 1
ATOM 577 N N . ASP A 1 79 ? 19.718 -0.283 -25.644 1.00 81.19 79 ASP A N 1
ATOM 578 C CA . ASP A 1 79 ? 18.990 -1.342 -24.940 1.00 81.19 79 ASP A CA 1
ATOM 579 C C . ASP A 1 79 ? 19.414 -1.416 -23.467 1.00 81.19 79 ASP A C 1
ATOM 581 O O . ASP A 1 79 ? 18.584 -1.550 -22.563 1.00 81.19 79 ASP A O 1
ATOM 585 N N . ARG A 1 80 ? 20.719 -1.293 -23.198 1.00 80.62 80 ARG A N 1
ATOM 586 C CA . ARG A 1 80 ? 21.258 -1.312 -21.833 1.00 80.62 80 ARG A CA 1
ATOM 587 C C . ARG A 1 80 ? 20.789 -0.110 -21.012 1.00 80.62 80 ARG A C 1
ATOM 589 O O . ARG A 1 80 ? 20.452 -0.273 -19.835 1.00 80.62 80 ARG A O 1
ATOM 596 N N . GLU A 1 81 ? 20.760 1.077 -21.610 1.00 84.19 81 GLU A N 1
ATOM 597 C CA . GLU A 1 81 ? 20.250 2.292 -20.973 1.00 84.19 81 GLU A CA 1
ATOM 598 C C . GLU A 1 81 ? 18.749 2.165 -20.669 1.00 84.19 81 GLU A C 1
ATOM 600 O O . GLU A 1 81 ? 18.331 2.409 -19.536 1.00 84.19 81 GLU A O 1
ATOM 605 N N . ALA A 1 82 ? 17.952 1.661 -21.617 1.00 83.19 82 ALA A N 1
ATOM 606 C CA . ALA A 1 82 ? 16.519 1.432 -21.427 1.00 83.19 82 ALA A CA 1
ATOM 607 C C . ALA A 1 82 ? 16.222 0.419 -20.306 1.00 83.19 82 ALA A C 1
ATOM 609 O O . ALA A 1 82 ? 15.393 0.680 -19.431 1.00 83.19 82 ALA A O 1
ATOM 610 N N . LEU A 1 83 ? 16.932 -0.715 -20.278 1.00 82.19 83 LEU A N 1
ATOM 611 C CA . LEU A 1 83 ? 16.788 -1.717 -19.217 1.00 82.19 83 LEU A CA 1
ATOM 612 C C . LEU A 1 83 ? 17.190 -1.158 -17.847 1.00 82.19 83 LEU A C 1
ATOM 614 O O . LEU A 1 83 ? 16.531 -1.437 -16.844 1.00 82.19 83 LEU A O 1
ATOM 618 N N . THR A 1 84 ? 18.233 -0.329 -17.793 1.00 84.38 84 THR A N 1
ATOM 619 C CA . THR A 1 84 ? 18.639 0.344 -16.551 1.00 84.38 84 THR A CA 1
ATOM 620 C C . THR A 1 84 ? 17.551 1.309 -16.077 1.00 84.38 84 THR A C 1
ATOM 622 O O . THR A 1 84 ? 17.112 1.212 -14.931 1.00 84.38 84 THR A O 1
ATOM 625 N N . ALA A 1 85 ? 17.015 2.145 -16.971 1.00 85.06 85 ALA A N 1
ATOM 626 C CA . ALA A 1 85 ? 15.921 3.064 -16.660 1.00 85.06 85 ALA A CA 1
ATOM 627 C C . ALA A 1 85 ? 14.646 2.331 -16.195 1.00 85.06 85 ALA A C 1
ATOM 629 O O . ALA A 1 85 ? 13.944 2.789 -15.288 1.00 85.06 85 ALA A O 1
ATOM 630 N N . HIS A 1 86 ? 14.336 1.161 -16.766 1.00 85.75 86 HIS A N 1
ATOM 631 C CA . HIS A 1 86 ? 13.232 0.317 -16.300 1.00 85.75 86 HIS A CA 1
ATOM 632 C C . HIS A 1 86 ? 13.465 -0.214 -14.883 1.00 85.75 86 HIS A C 1
ATOM 634 O O . HIS A 1 86 ? 12.537 -0.203 -14.071 1.00 85.75 86 HIS A O 1
ATOM 640 N N . ALA A 1 87 ? 14.684 -0.657 -14.561 1.00 81.69 87 ALA A N 1
ATOM 641 C CA . ALA A 1 87 ? 15.032 -1.103 -13.214 1.00 81.69 87 ALA A CA 1
ATOM 642 C C . ALA A 1 87 ? 14.936 0.042 -12.188 1.00 81.69 87 ALA A C 1
ATOM 644 O O . ALA A 1 87 ? 14.350 -0.145 -11.121 1.00 81.69 87 ALA A O 1
ATOM 645 N N . GLU A 1 88 ? 15.421 1.236 -12.532 1.00 86.56 88 GLU A N 1
ATOM 646 C CA . GLU A 1 88 ? 15.304 2.440 -11.698 1.00 86.56 88 GLU A CA 1
ATOM 647 C C . GLU A 1 88 ? 13.839 2.825 -11.459 1.00 86.56 88 GLU A C 1
ATOM 649 O O . GLU A 1 88 ? 13.426 3.019 -10.316 1.00 86.56 88 GLU A O 1
ATOM 654 N N . THR A 1 89 ? 13.022 2.827 -12.518 1.00 87.81 89 THR A N 1
ATOM 655 C CA . THR A 1 89 ? 11.579 3.107 -12.423 1.00 87.81 89 THR A CA 1
ATOM 656 C C . THR A 1 89 ? 10.862 2.086 -11.536 1.00 87.81 89 THR A C 1
ATOM 658 O O . THR A 1 89 ? 9.924 2.415 -10.811 1.00 87.81 89 THR A O 1
ATOM 661 N N . ARG A 1 90 ? 11.284 0.816 -11.549 1.00 85.56 90 ARG A N 1
ATOM 662 C CA . ARG A 1 90 ? 10.743 -0.173 -10.606 1.00 85.56 90 ARG A CA 1
ATOM 663 C C . ARG A 1 90 ? 11.116 0.165 -9.167 1.00 85.56 90 ARG A C 1
ATOM 665 O O . ARG A 1 90 ? 10.253 0.064 -8.302 1.00 85.56 90 ARG A O 1
ATOM 672 N N . GLY A 1 91 ? 12.351 0.605 -8.923 1.00 82.06 91 GLY A N 1
ATOM 673 C CA . GLY A 1 91 ? 12.800 1.091 -7.616 1.00 82.06 91 GLY A CA 1
ATOM 674 C C . GLY A 1 91 ? 11.950 2.250 -7.088 1.00 82.06 91 GLY A C 1
ATOM 675 O O . GLY A 1 91 ? 11.519 2.218 -5.936 1.00 82.06 91 GLY A O 1
ATOM 676 N N . THR A 1 92 ? 11.629 3.235 -7.931 1.00 88.69 92 THR A N 1
ATOM 677 C CA . THR A 1 92 ? 10.762 4.354 -7.526 1.00 88.69 92 THR A CA 1
ATOM 678 C C . THR A 1 92 ? 9.341 3.889 -7.217 1.00 88.69 92 THR A C 1
ATOM 680 O O . THR A 1 92 ? 8.784 4.281 -6.200 1.00 88.69 92 THR A O 1
ATOM 683 N N . LEU A 1 93 ? 8.780 2.975 -8.018 1.00 87.81 93 LEU A N 1
ATOM 684 C CA . LEU A 1 93 ? 7.447 2.413 -7.767 1.00 87.81 93 LEU A CA 1
ATOM 685 C C . LEU A 1 93 ? 7.367 1.622 -6.449 1.00 87.81 93 LEU A C 1
ATOM 687 O O . LEU A 1 93 ? 6.312 1.601 -5.812 1.00 87.81 93 LEU A O 1
ATOM 691 N N . PHE A 1 94 ? 8.463 0.988 -6.019 1.00 84.94 94 PHE A N 1
ATOM 692 C CA . PHE A 1 94 ? 8.537 0.363 -4.697 1.00 84.94 94 PHE A CA 1
ATOM 693 C C . PHE A 1 94 ? 8.435 1.398 -3.574 1.00 84.94 94 PHE A C 1
ATOM 695 O O . PHE A 1 94 ? 7.619 1.228 -2.666 1.00 84.94 94 PHE A O 1
ATOM 702 N N . ALA A 1 95 ? 9.203 2.486 -3.669 1.00 85.75 95 ALA A N 1
ATOM 703 C CA . ALA A 1 95 ? 9.135 3.583 -2.708 1.00 85.75 95 ALA A CA 1
ATOM 704 C C . ALA A 1 95 ? 7.747 4.249 -2.703 1.00 85.75 95 ALA A C 1
ATOM 706 O O . ALA A 1 95 ? 7.203 4.542 -1.640 1.00 85.75 95 ALA A O 1
ATOM 707 N N . ASP A 1 96 ? 7.131 4.423 -3.874 1.00 90.12 96 ASP A N 1
ATOM 708 C CA . ASP A 1 96 ? 5.782 4.978 -4.003 1.00 90.12 96 ASP A CA 1
ATOM 709 C C . ASP A 1 96 ? 4.733 4.101 -3.309 1.00 90.12 96 ASP A C 1
ATOM 711 O O . ASP A 1 96 ? 3.846 4.621 -2.631 1.00 90.12 96 ASP A O 1
ATOM 715 N N . ALA A 1 97 ? 4.843 2.771 -3.414 1.00 88.88 97 ALA A N 1
ATOM 716 C CA . ALA A 1 97 ? 3.942 1.848 -2.724 1.00 88.88 97 ALA A CA 1
ATOM 717 C C . ALA A 1 97 ? 4.046 1.961 -1.192 1.00 88.88 97 ALA A C 1
ATOM 719 O O . ALA A 1 97 ? 3.028 1.922 -0.495 1.00 88.88 97 ALA A O 1
ATOM 720 N N . GLU A 1 98 ? 5.259 2.114 -0.661 1.00 88.06 98 GLU A N 1
ATOM 721 C CA . GLU A 1 98 ? 5.494 2.277 0.778 1.00 88.06 98 GLU A CA 1
ATOM 722 C C . GLU A 1 98 ? 5.025 3.645 1.279 1.00 88.06 98 GLU A C 1
ATOM 724 O O . GLU A 1 98 ? 4.328 3.729 2.292 1.00 88.06 98 GLU A O 1
ATOM 729 N N . ASN A 1 99 ? 5.309 4.709 0.527 1.00 90.88 99 ASN A N 1
ATOM 730 C CA . ASN A 1 99 ? 4.821 6.054 0.821 1.00 90.88 99 ASN A CA 1
ATOM 731 C C . ASN A 1 99 ? 3.290 6.117 0.799 1.00 90.88 99 ASN A C 1
ATOM 733 O O . ASN A 1 99 ? 2.682 6.728 1.681 1.00 90.88 99 ASN A O 1
ATOM 737 N N . LEU A 1 100 ? 2.654 5.445 -0.166 1.00 93.06 100 LEU A N 1
ATOM 738 C CA . LEU A 1 100 ? 1.203 5.311 -0.234 1.00 93.06 100 LEU A CA 1
ATOM 739 C C . LEU A 1 100 ? 0.655 4.618 1.019 1.00 93.06 100 LEU A C 1
ATOM 741 O O . LEU A 1 100 ? -0.288 5.121 1.629 1.00 93.06 100 LEU A O 1
ATOM 745 N N . MET A 1 101 ? 1.254 3.497 1.434 1.00 92.12 101 MET A N 1
ATOM 746 C CA . MET A 1 101 ? 0.859 2.793 2.657 1.00 92.12 101 MET A CA 1
ATOM 747 C C . MET A 1 101 ? 0.961 3.706 3.884 1.00 92.12 101 MET A C 1
ATOM 749 O O . MET A 1 101 ? -0.003 3.823 4.638 1.00 92.12 101 MET A O 1
ATOM 753 N N . ILE A 1 102 ? 2.104 4.368 4.079 1.00 91.19 102 ILE A N 1
ATOM 754 C CA . ILE A 1 102 ? 2.343 5.249 5.231 1.00 91.19 102 ILE A CA 1
ATOM 755 C C . ILE A 1 102 ? 1.350 6.416 5.234 1.00 91.19 102 ILE A C 1
ATOM 757 O O . ILE A 1 102 ? 0.760 6.721 6.271 1.00 91.19 102 ILE A O 1
ATOM 761 N N . SER A 1 103 ? 1.122 7.039 4.076 1.00 95.00 103 SER A N 1
ATOM 762 C CA . SER A 1 103 ? 0.166 8.137 3.922 1.00 95.00 103 SER A CA 1
ATOM 763 C C . SER A 1 103 ? -1.258 7.701 4.266 1.00 95.00 103 SER A C 1
ATOM 765 O O . SER A 1 103 ? -1.939 8.373 5.042 1.00 95.00 103 SER A O 1
ATOM 767 N N . MET A 1 104 ? -1.699 6.551 3.752 1.00 95.56 104 MET A N 1
ATOM 768 C CA . MET A 1 104 ? -3.038 6.027 4.022 1.00 95.56 104 MET A CA 1
ATOM 769 C C . MET A 1 104 ? -3.203 5.630 5.492 1.00 95.56 104 MET A C 1
ATOM 771 O O . MET A 1 104 ? -4.215 5.983 6.090 1.00 95.56 104 MET A O 1
ATOM 775 N N . LEU A 1 105 ? -2.200 4.988 6.110 1.00 93.00 105 LEU A N 1
ATOM 776 C CA . LEU A 1 105 ? -2.192 4.694 7.551 1.00 93.00 105 LEU A CA 1
ATOM 777 C C . LEU A 1 105 ? -2.302 5.971 8.387 1.00 93.00 105 LEU A C 1
ATOM 779 O O . LEU A 1 105 ? -3.123 6.037 9.299 1.00 93.00 105 LEU A O 1
ATOM 783 N N . ALA A 1 106 ? -1.520 7.001 8.057 1.00 93.81 106 ALA A N 1
ATOM 784 C CA . ALA A 1 106 ? -1.581 8.283 8.748 1.00 93.81 106 ALA A CA 1
ATOM 785 C C . ALA A 1 106 ? -2.962 8.942 8.611 1.00 93.81 106 ALA A C 1
ATOM 787 O O . ALA A 1 106 ? -3.464 9.508 9.579 1.00 93.81 106 ALA A O 1
ATOM 788 N N . GLN A 1 107 ? -3.594 8.858 7.438 1.00 96.00 107 GLN A N 1
ATOM 789 C CA . GLN A 1 107 ? -4.955 9.357 7.230 1.00 96.00 107 GLN A CA 1
ATOM 790 C C . GLN A 1 107 ? -5.983 8.563 8.041 1.00 96.00 107 GLN A C 1
ATOM 792 O O . GLN A 1 107 ? -6.800 9.170 8.727 1.00 96.00 107 GLN A O 1
ATOM 797 N N . GLY A 1 108 ? -5.906 7.231 8.035 1.00 94.75 108 GLY A N 1
ATOM 798 C CA . GLY A 1 108 ? -6.823 6.383 8.797 1.00 94.75 108 GLY A CA 1
ATOM 799 C C . GLY A 1 108 ? -6.716 6.610 10.302 1.00 94.75 108 GLY A C 1
ATOM 800 O O . GLY A 1 108 ? -7.730 6.789 10.969 1.00 94.75 108 GLY A O 1
ATOM 801 N N . TYR A 1 109 ? -5.499 6.705 10.843 1.00 94.25 109 TYR A N 1
ATOM 802 C CA . TYR A 1 109 ? -5.307 6.952 12.275 1.00 94.25 109 TYR A CA 1
ATOM 803 C C . TYR A 1 109 ? -5.709 8.365 12.719 1.00 94.25 109 TYR A C 1
ATOM 805 O O . TYR A 1 109 ? -6.004 8.550 13.895 1.00 94.25 109 TYR A O 1
ATOM 813 N N . ARG A 1 110 ? -5.810 9.349 11.812 1.00 96.81 110 ARG A N 1
ATOM 814 C CA . ARG A 1 110 ? -6.396 10.668 12.133 1.00 96.81 110 ARG A CA 1
ATOM 815 C C . ARG A 1 110 ? -7.905 10.621 12.369 1.00 96.81 110 ARG A C 1
ATOM 817 O O . ARG A 1 110 ? -8.430 11.539 12.988 1.00 96.81 110 ARG A O 1
ATOM 824 N N . LEU A 1 111 ? -8.592 9.587 11.881 1.00 95.88 111 LEU A N 1
ATOM 825 C CA . LEU A 1 111 ? -10.024 9.392 12.126 1.00 95.88 111 LEU A CA 1
ATOM 826 C C . LEU A 1 111 ? -10.301 8.849 13.535 1.00 95.88 111 LEU A C 1
ATOM 828 O O . LEU A 1 111 ? -11.450 8.833 13.967 1.00 95.88 111 LEU A O 1
ATOM 832 N N . LEU A 1 112 ? -9.268 8.378 14.237 1.00 96.62 112 LEU A N 1
ATOM 833 C CA . LEU A 1 112 ? -9.386 7.653 15.495 1.00 96.62 112 LEU A CA 1
ATOM 834 C C . LEU A 1 112 ? -8.946 8.508 16.684 1.00 96.62 112 LEU A C 1
ATOM 836 O O . LEU A 1 112 ? -8.038 9.333 16.592 1.00 96.62 112 LEU A O 1
ATOM 840 N N . SER A 1 113 ? -9.564 8.267 17.837 1.00 97.56 113 SER A N 1
ATOM 841 C CA . SER A 1 113 ? -9.081 8.795 19.111 1.00 97.56 113 SER A CA 1
ATOM 842 C C . SER A 1 113 ? -7.824 8.053 19.574 1.00 97.56 113 SER A C 1
ATOM 844 O O . SER A 1 113 ? -7.568 6.917 19.173 1.00 97.56 113 SER A O 1
ATOM 846 N N . TRP A 1 114 ? -7.055 8.653 20.485 1.00 96.19 114 TRP A N 1
ATOM 847 C CA . TRP A 1 114 ? -5.857 8.018 21.049 1.00 96.19 114 TRP A CA 1
ATOM 848 C C . TRP A 1 114 ? -6.125 6.642 21.672 1.00 96.19 114 TRP A C 1
ATOM 850 O O . TRP A 1 114 ? -5.326 5.723 21.494 1.00 96.19 114 TRP A O 1
ATOM 860 N N . GLU A 1 115 ? -7.262 6.466 22.348 1.00 97.12 115 GLU A N 1
ATOM 861 C CA . GLU A 1 115 ? -7.643 5.167 22.911 1.00 97.12 115 GLU A CA 1
ATOM 862 C C . GLU A 1 115 ? -7.955 4.131 21.828 1.00 97.12 115 GLU A C 1
ATOM 864 O O . GLU A 1 115 ? -7.573 2.967 21.953 1.00 97.12 115 GLU A O 1
ATOM 869 N N . GLN A 1 116 ? -8.638 4.541 20.757 1.00 97.00 116 GLN A N 1
ATOM 870 C CA . GLN A 1 116 ? -8.935 3.665 19.624 1.00 97.00 116 GLN A CA 1
ATOM 871 C C . GLN A 1 116 ? -7.651 3.271 18.885 1.00 97.00 116 GLN A C 1
ATOM 873 O O . GLN A 1 116 ? -7.511 2.114 18.495 1.00 97.00 116 GLN A O 1
ATOM 878 N N . ILE A 1 117 ? -6.687 4.190 18.750 1.00 95.75 117 ILE A N 1
ATOM 879 C CA . ILE A 1 117 ? -5.365 3.906 18.174 1.00 95.75 117 ILE A CA 1
ATOM 880 C C . ILE A 1 117 ? -4.645 2.828 18.995 1.00 95.75 117 ILE A C 1
ATOM 882 O O . ILE A 1 117 ? -4.170 1.848 18.425 1.00 95.75 117 ILE A O 1
ATOM 886 N N . ASP A 1 118 ? -4.597 2.955 20.325 1.00 95.12 118 ASP A N 1
ATOM 887 C CA . ASP A 1 118 ? -3.952 1.953 21.187 1.00 95.12 118 ASP A CA 1
ATOM 888 C C . ASP A 1 118 ? -4.598 0.562 21.037 1.00 95.12 118 ASP A C 1
ATOM 890 O O . ASP A 1 118 ? -3.904 -0.446 20.869 1.00 95.12 118 ASP A O 1
ATOM 894 N N . ARG A 1 119 ? -5.936 0.497 21.005 1.00 95.25 119 ARG A N 1
ATOM 895 C CA . ARG A 1 119 ? -6.674 -0.758 20.774 1.00 95.25 119 ARG A CA 1
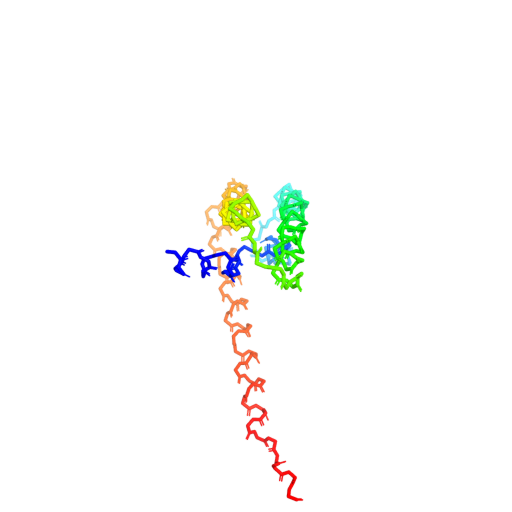ATOM 896 C C . ARG A 1 119 ? -6.406 -1.336 19.380 1.00 95.25 119 ARG A C 1
ATOM 898 O O . ARG A 1 119 ? -6.153 -2.534 19.262 1.00 95.25 119 ARG A O 1
ATOM 905 N N . ALA A 1 120 ? -6.397 -0.506 18.339 1.00 92.81 120 ALA A N 1
ATOM 906 C CA . ALA A 1 120 ? -6.103 -0.926 16.968 1.00 92.81 120 ALA A CA 1
ATOM 907 C C . ALA A 1 120 ? -4.679 -1.497 16.828 1.00 92.81 120 ALA A C 1
ATOM 909 O O . ALA A 1 120 ? -4.475 -2.544 16.209 1.00 92.81 120 ALA A O 1
ATOM 910 N N . LEU A 1 121 ? -3.686 -0.864 17.461 1.00 91.50 121 LEU A N 1
ATOM 911 C CA . LEU A 1 121 ? -2.306 -1.357 17.464 1.00 91.50 121 LEU A CA 1
ATOM 912 C C . LEU A 1 121 ? -2.169 -2.692 18.208 1.00 91.50 121 LEU A C 1
ATOM 914 O O . LEU A 1 121 ? -1.410 -3.559 17.768 1.00 91.50 121 LEU A O 1
ATOM 918 N N . LYS A 1 122 ? -2.919 -2.893 19.300 1.00 91.81 122 LYS A N 1
ATOM 919 C CA . LYS A 1 122 ? -2.986 -4.186 20.004 1.00 91.81 122 LYS A CA 1
ATOM 920 C C . LYS A 1 122 ? -3.551 -5.288 19.109 1.00 91.81 122 LYS A C 1
ATOM 922 O O . LYS A 1 122 ? -2.948 -6.357 19.038 1.00 91.81 122 LYS A O 1
ATOM 927 N N . VAL A 1 123 ? -4.637 -5.010 18.381 1.00 89.88 123 VAL A N 1
ATOM 928 C CA . VAL A 1 123 ? -5.220 -5.946 17.402 1.00 89.88 123 VAL A CA 1
ATOM 929 C C . VAL A 1 123 ? -4.182 -6.360 16.356 1.00 89.88 123 VAL A C 1
ATOM 931 O O . VAL A 1 123 ? -3.962 -7.554 16.157 1.00 89.88 123 VAL A O 1
ATOM 934 N N . ARG A 1 124 ? -3.482 -5.398 15.738 1.00 85.75 124 ARG A N 1
ATOM 935 C CA . ARG A 1 124 ? -2.452 -5.704 14.727 1.00 85.75 124 ARG A CA 1
ATOM 936 C C . ARG A 1 124 ? -1.331 -6.579 15.269 1.00 85.75 124 ARG A C 1
ATOM 938 O O . ARG A 1 124 ? -0.985 -7.575 14.642 1.00 85.75 124 ARG A O 1
ATOM 945 N N . ARG A 1 125 ? -0.775 -6.234 16.434 1.00 83.88 125 ARG A N 1
ATOM 946 C CA . ARG A 1 125 ? 0.308 -7.016 17.053 1.00 83.88 125 ARG A CA 1
ATOM 947 C C . ARG A 1 125 ? -0.140 -8.438 17.386 1.00 83.88 125 ARG A C 1
ATOM 949 O O . ARG A 1 125 ? 0.615 -9.374 17.143 1.00 83.88 125 ARG A O 1
ATOM 956 N N . GLY A 1 126 ? -1.366 -8.594 17.889 1.00 79.06 126 GLY A N 1
ATOM 957 C CA . GLY A 1 126 ? -1.954 -9.904 18.167 1.00 79.06 126 GLY A CA 1
ATOM 958 C C . GLY A 1 126 ? -2.061 -10.774 16.913 1.00 79.06 126 GLY A C 1
ATOM 959 O O . GLY A 1 126 ? -1.680 -11.940 16.947 1.00 79.06 126 GLY A O 1
ATOM 960 N N . GLN A 1 127 ? -2.487 -10.199 15.785 1.00 72.94 127 GLN A N 1
ATOM 961 C CA . GLN A 1 127 ? -2.568 -10.921 14.511 1.00 72.94 127 GLN A CA 1
ATOM 962 C C . GLN A 1 127 ? -1.192 -11.280 13.938 1.00 72.94 127 GLN A C 1
ATOM 964 O O . GLN A 1 127 ? -1.020 -12.380 13.418 1.00 72.94 127 GLN A O 1
ATOM 969 N N . THR A 1 128 ? -0.197 -10.393 14.049 1.00 69.75 128 THR A N 1
ATOM 970 C CA . THR A 1 128 ? 1.175 -10.697 13.610 1.00 69.75 128 THR A CA 1
ATOM 971 C C . THR A 1 128 ? 1.791 -11.832 14.428 1.00 69.75 128 THR A C 1
ATOM 973 O O . THR A 1 128 ? 2.391 -12.730 13.843 1.00 69.75 128 THR A O 1
ATOM 976 N N . SER A 1 129 ? 1.606 -11.830 15.753 1.00 63.41 129 SER A N 1
ATOM 977 C CA . SER A 1 129 ? 2.068 -12.924 16.619 1.00 63.41 129 SER A CA 1
ATOM 978 C C . SER A 1 129 ? 1.388 -14.240 16.253 1.00 63.41 129 SER A C 1
ATOM 980 O O . SER A 1 129 ? 2.073 -15.207 15.952 1.00 63.41 129 SER A O 1
ATOM 982 N N . ALA A 1 130 ? 0.054 -14.252 16.167 1.00 59.03 130 ALA A N 1
ATOM 983 C CA . ALA A 1 130 ? -0.701 -15.458 15.833 1.00 59.03 130 ALA A CA 1
ATOM 984 C C . ALA A 1 130 ? -0.326 -16.027 14.452 1.00 59.03 130 ALA A C 1
ATOM 986 O O . ALA A 1 130 ? -0.238 -17.243 14.282 1.00 59.03 130 ALA A O 1
ATOM 987 N N . GLY A 1 131 ? -0.069 -15.160 13.467 1.00 58.34 131 GLY A N 1
ATOM 988 C CA . GLY A 1 131 ? 0.406 -15.573 12.148 1.00 58.34 131 GLY A CA 1
ATOM 989 C C . GLY A 1 131 ? 1.789 -16.229 12.193 1.00 58.34 131 GLY A C 1
ATOM 990 O O . GLY A 1 131 ? 1.990 -17.260 11.556 1.00 58.34 131 GLY A O 1
ATOM 991 N N . LEU A 1 132 ? 2.724 -15.675 12.971 1.00 63.72 132 LEU A N 1
ATOM 992 C CA . LEU A 1 132 ? 4.055 -16.263 13.162 1.00 63.72 132 LEU A CA 1
ATOM 993 C C . LEU A 1 132 ? 3.992 -17.593 13.922 1.00 63.72 132 LEU A C 1
ATOM 995 O O . LEU A 1 132 ? 4.658 -18.544 13.518 1.00 63.72 132 LEU A O 1
ATOM 999 N N . ASP A 1 133 ? 3.156 -17.684 14.955 1.00 62.81 133 ASP A N 1
ATOM 1000 C CA . ASP A 1 133 ? 2.965 -18.907 15.739 1.00 62.81 133 ASP A CA 1
ATOM 1001 C C . ASP A 1 133 ? 2.364 -20.031 14.879 1.00 62.81 133 ASP A C 1
ATOM 1003 O O . ASP A 1 133 ? 2.838 -21.163 14.918 1.00 62.81 133 ASP A O 1
ATOM 1007 N N . THR A 1 134 ? 1.398 -19.707 14.011 1.00 62.94 134 THR A N 1
ATOM 1008 C CA . THR A 1 134 ? 0.799 -20.669 13.065 1.00 62.94 134 THR A CA 1
ATOM 1009 C C . THR A 1 134 ? 1.826 -21.187 12.053 1.00 62.94 134 THR A C 1
ATOM 1011 O O . THR A 1 134 ? 1.843 -22.372 11.722 1.00 62.94 134 THR A O 1
ATOM 1014 N N . VAL A 1 135 ? 2.711 -20.315 11.555 1.00 55.88 135 VAL A N 1
ATOM 1015 C CA . VAL A 1 135 ? 3.804 -20.720 10.655 1.00 55.88 135 VAL A CA 1
ATOM 1016 C C . VAL A 1 135 ? 4.804 -21.612 11.390 1.00 55.88 135 VAL A C 1
ATOM 1018 O O . VAL A 1 135 ? 5.212 -22.640 10.851 1.00 55.88 135 VAL A O 1
ATOM 1021 N N . ALA A 1 136 ? 5.167 -21.266 12.625 1.00 61.84 136 ALA A N 1
ATOM 1022 C CA . ALA A 1 136 ? 6.058 -22.077 13.447 1.00 61.84 136 ALA A CA 1
ATOM 1023 C C . ALA A 1 136 ? 5.460 -23.461 13.759 1.00 61.84 136 ALA A C 1
ATOM 1025 O O . ALA A 1 136 ? 6.172 -24.467 13.697 1.00 61.84 136 ALA A O 1
ATOM 1026 N N . GLU A 1 137 ? 4.156 -23.537 14.032 1.00 67.62 137 GLU A N 1
ATOM 1027 C CA . GLU A 1 137 ? 3.430 -24.792 14.248 1.00 67.62 137 GLU A CA 1
ATOM 1028 C C . GLU A 1 137 ? 3.396 -25.649 12.974 1.00 67.62 137 GLU A C 1
ATOM 1030 O O . GLU A 1 137 ? 3.729 -26.833 13.024 1.00 67.62 137 GLU A O 1
ATOM 1035 N N . ALA A 1 138 ? 3.108 -25.049 11.814 1.00 63.31 138 ALA A N 1
ATOM 1036 C CA . ALA A 1 138 ? 3.129 -25.746 10.528 1.00 63.31 138 ALA A CA 1
ATOM 1037 C C . ALA A 1 138 ? 4.525 -26.299 10.181 1.00 63.31 138 ALA A C 1
ATOM 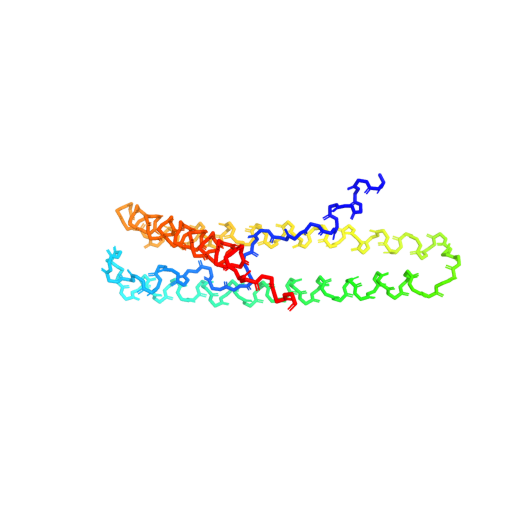1039 O O . ALA A 1 138 ? 4.647 -27.442 9.745 1.00 63.31 138 ALA A O 1
ATOM 1040 N N . MET A 1 139 ? 5.589 -25.527 10.430 1.00 61.28 139 MET A N 1
ATOM 1041 C CA . MET A 1 139 ? 6.973 -25.983 10.234 1.00 61.28 139 MET A CA 1
ATOM 1042 C C . MET A 1 139 ? 7.367 -27.101 11.210 1.00 61.28 139 MET A C 1
ATOM 1044 O O . MET A 1 139 ? 8.109 -28.014 10.848 1.00 61.28 139 MET A O 1
ATOM 1048 N N . SER A 1 140 ? 6.863 -27.051 12.443 1.00 62.16 140 SER A N 1
ATOM 1049 C CA . SER A 1 140 ? 7.117 -28.081 13.457 1.00 62.16 140 SER A CA 1
ATOM 1050 C C . SER A 1 140 ? 6.361 -29.380 13.160 1.00 62.16 140 SER A C 1
ATOM 1052 O O . SER A 1 140 ? 6.881 -30.464 13.417 1.00 62.16 140 SER A O 1
ATOM 1054 N N . ALA A 1 141 ? 5.162 -29.288 12.578 1.00 61.69 141 ALA A N 1
ATOM 1055 C CA . ALA A 1 141 ? 4.381 -30.441 12.140 1.00 61.69 141 ALA A CA 1
ATOM 1056 C C . ALA A 1 141 ? 5.040 -31.183 10.962 1.00 61.69 141 ALA A C 1
ATOM 1058 O O . ALA A 1 141 ? 4.993 -32.412 10.915 1.00 61.69 141 ALA A O 1
ATOM 1059 N N . ASP A 1 142 ? 5.707 -30.462 10.056 1.00 51.09 142 ASP A N 1
ATOM 1060 C CA . ASP A 1 142 ? 6.407 -31.049 8.904 1.00 51.09 142 ASP A CA 1
ATOM 1061 C C . ASP A 1 142 ? 7.699 -31.787 9.321 1.00 51.09 142 ASP A C 1
ATOM 1063 O O . ASP A 1 142 ? 8.037 -32.835 8.775 1.00 51.09 142 ASP A O 1
ATOM 1067 N N . LEU A 1 143 ? 8.372 -31.322 10.383 1.00 52.94 143 LEU A N 1
ATOM 1068 C CA . LEU A 1 143 ? 9.507 -32.024 11.010 1.00 52.94 143 LEU A CA 1
ATOM 1069 C C . LEU A 1 143 ? 9.102 -33.311 11.755 1.00 52.94 143 LEU A C 1
ATOM 1071 O O . LEU A 1 143 ? 9.959 -34.150 12.036 1.00 52.94 143 LEU A O 1
ATOM 1075 N N . ALA A 1 144 ? 7.816 -33.475 12.078 1.00 52.47 144 ALA A N 1
ATOM 1076 C CA . ALA A 1 144 ? 7.270 -34.662 12.736 1.00 52.47 144 ALA A CA 1
ATOM 1077 C C . ALA A 1 144 ? 6.670 -35.684 11.749 1.00 52.47 144 ALA A C 1
ATOM 1079 O O . ALA A 1 144 ? 6.236 -36.760 12.173 1.00 52.47 144 ALA A O 1
ATOM 1080 N N . ALA A 1 145 ? 6.645 -35.384 10.445 1.00 45.69 145 ALA A N 1
ATOM 1081 C CA . ALA A 1 145 ? 6.198 -36.334 9.437 1.00 45.69 145 ALA A CA 1
ATOM 1082 C C . ALA A 1 145 ? 7.192 -37.512 9.366 1.00 45.69 145 ALA A C 1
ATOM 1084 O O . ALA A 1 145 ? 8.383 -37.301 9.117 1.00 45.69 145 ALA A O 1
ATOM 1085 N N . PRO A 1 146 ? 6.754 -38.768 9.586 1.00 46.38 146 PRO A N 1
ATOM 1086 C CA . PRO A 1 146 ? 7.652 -39.906 9.503 1.00 46.38 146 PRO A CA 1
ATOM 1087 C C . PRO A 1 146 ? 8.186 -40.009 8.076 1.00 46.38 146 PRO A C 1
ATOM 1089 O O . PRO A 1 146 ? 7.411 -40.090 7.118 1.00 46.38 146 PRO A O 1
ATOM 1092 N N . VAL A 1 147 ? 9.516 -40.030 7.951 1.00 44.59 147 VAL A N 1
ATOM 1093 C CA . VAL A 1 147 ? 10.210 -40.450 6.733 1.00 44.59 147 VAL A CA 1
ATOM 1094 C C . VAL A 1 147 ? 9.614 -41.799 6.350 1.00 44.59 147 VAL A C 1
ATOM 1096 O O . VAL A 1 147 ? 9.812 -42.792 7.052 1.00 44.59 147 VAL A O 1
ATOM 1099 N N . ARG A 1 148 ? 8.820 -41.826 5.277 1.00 48.34 148 ARG A N 1
ATOM 1100 C CA . ARG A 1 148 ? 8.416 -43.083 4.653 1.00 48.34 148 ARG A CA 1
ATOM 1101 C C . ARG A 1 148 ? 9.690 -43.688 4.068 1.00 48.34 148 ARG A C 1
ATOM 1103 O O . ARG A 1 148 ? 10.121 -43.275 2.994 1.00 48.34 148 ARG A O 1
ATOM 1110 N N . LEU A 1 149 ? 10.319 -44.556 4.860 1.00 40.84 149 LEU A N 1
ATOM 1111 C CA . LEU A 1 149 ? 11.309 -45.531 4.409 1.00 40.84 149 LEU A CA 1
ATOM 1112 C C . LEU A 1 149 ? 10.665 -46.486 3.400 1.00 40.84 149 LEU A C 1
ATOM 1114 O O . LEU A 1 149 ? 9.478 -46.837 3.605 1.00 40.84 149 LEU A O 1
#

Organism: NCBI:txid1856

Foldseek 3Di:
DVVLLVLLPDDQPFDLACLCVLCLVCVVVLVPDPVLNVQLVVLRVVLNVVSVVLVVLSVVLVVLLVCLVVVPDDDDPVSVVVNVVSSVVSSVSSVVNVVSSVVSVVVSCVSDDPSSVVSSVVSVVVVVVVVVVVVVVVVVVVVVPDDPD

Radius of gyration: 21.1 Å; chains: 1; bounding box: 46×56×51 Å

Sequence (149 aa):
MLSDLRAAGAASVAPAAGLFLPELHHRRDIGLDLDQVNGLADLCHSFTQQRAEISARMTRLAGELLAGLLNGRVCDDGDREALTAHAETRGTLFADAENLMISMLAQGYRLLSWEQIDRALKVRRGQTSAGLDTVAEAMSADLAAPVRL

Secondary structure (DSSP, 8-state):
-HHHHHHTTPPPSS-SS-TTHHHHHTHHHHT--HHHHHHHHHHHHHHHHHHHHHHHHHHHHHHHHHHHHHT-S---HHHHHHHHHHHHHHHHHHHHHHHHHHHHHHHHHHTS-HHHHHHHHHHHHHHHHHHHHHHHHHHHHHHTS----

pLDDT: mean 79.85, std 17.88, range [29.67, 97.81]